Protein AF-A0A7C9CGL1-F1 (afdb_monomer)

Secondary structure (DSSP, 8-state):
---SS----------SS---SSTTGGG---S--S--EEEEETTEEEEGGGS------S-HHHHTTTT-TT------PPPTTTS-S---SS-------PPP--

Foldseek 3Di:
DDDPDDDDDDDDFDDPDADDDDDPSVPDDGDDQDQDKDADDPVGIDGCNPPDDDDDPDDPCVVLVVVDPPGPRDDDDDDPVPPDPDPDPPDDDDDDDDDDPD

Mean predicted aligned error: 6.07 Å

Solvent-accessible surface area (backbone atoms only — not comparable to full-atom values): 7786 Å² total; per-residue (Å²): 134,90,61,94,74,92,73,88,85,87,83,90,74,84,82,87,76,74,78,88,72,68,87,70,39,89,74,62,85,85,72,91,85,62,86,41,71,49,72,86,48,97,87,41,66,47,71,55,64,81,54,94,81,85,87,79,87,80,53,73,56,61,80,51,37,67,86,44,94,85,50,90,55,93,69,92,77,77,58,76,90,70,55,66,95,61,94,62,82,96,70,88,86,86,86,86,81,80,84,80,94,125

Sequence (102 aa):
NLQPGTNEIALLSIAVGLPNVGGHFEAWNTGILGPVVLHGLDQGKQDLSWERWTYQVGLKGESMNLASPNGISMVEWMDSKLVVQKQQPLMWHKAYFDAPEG

Structure (mmCIF, N/CA/C/O backbone):
data_AF-A0A7C9CGL1-F1
#
_entry.id   AF-A0A7C9CGL1-F1
#
loop_
_atom_site.group_PDB
_atom_site.id
_atom_site.type_symbol
_atom_site.label_atom_id
_atom_site.label_alt_id
_atom_site.label_comp_id
_atom_site.label_asym_id
_atom_site.label_entity_id
_atom_site.label_seq_id
_atom_site.pdbx_PDB_ins_code
_atom_site.Cartn_x
_atom_site.Cartn_y
_atom_site.Cartn_z
_atom_site.occupancy
_atom_site.B_iso_or_equiv
_atom_site.auth_seq_id
_atom_site.auth_comp_id
_atom_site.auth_asym_id
_atom_site.auth_atom_id
_atom_site.pdbx_PDB_model_num
ATOM 1 N N . ASN A 1 1 ? 2.482 -1.340 18.454 1.00 80.06 1 ASN A N 1
ATOM 2 C CA . ASN A 1 1 ? 1.708 -1.086 19.688 1.00 80.06 1 ASN A CA 1
ATOM 3 C C . ASN A 1 1 ? 1.087 0.284 19.617 1.00 80.06 1 ASN A C 1
ATOM 5 O O . ASN A 1 1 ? 1.778 1.211 19.211 1.00 80.06 1 ASN A O 1
ATOM 9 N N . LEU A 1 2 ? -0.189 0.379 19.987 1.00 91.75 2 LEU A N 1
ATOM 10 C CA . LEU A 1 2 ? -0.880 1.654 20.150 1.00 91.75 2 LEU A CA 1
ATOM 11 C C . LEU A 1 2 ? -0.361 2.361 21.407 1.00 91.75 2 LEU A C 1
ATOM 13 O O . LEU A 1 2 ? 0.048 1.700 22.362 1.00 91.75 2 LEU A O 1
ATOM 17 N N . GLN A 1 3 ? -0.351 3.688 21.381 1.00 94.06 3 GLN A N 1
ATOM 18 C CA . GLN A 1 3 ? 0.086 4.547 22.483 1.00 94.06 3 GLN A CA 1
ATOM 19 C C . GLN A 1 3 ? -1.090 5.365 23.030 1.00 94.06 3 GLN A C 1
ATOM 21 O O . GLN A 1 3 ? -2.084 5.542 22.321 1.00 94.06 3 GLN A O 1
ATOM 26 N N . PRO A 1 4 ? -1.002 5.894 24.264 1.00 93.62 4 PRO A N 1
ATOM 27 C CA . PRO A 1 4 ? -1.992 6.839 24.766 1.00 93.62 4 PRO A CA 1
ATOM 28 C C . PRO A 1 4 ? -2.150 8.046 23.827 1.00 93.62 4 PRO A C 1
ATOM 30 O O . PRO A 1 4 ? -1.160 8.660 23.430 1.00 93.62 4 PRO A O 1
ATOM 33 N N . GLY A 1 5 ? -3.396 8.397 23.499 1.00 94.25 5 GLY A N 1
ATOM 34 C CA . GLY A 1 5 ? -3.732 9.502 22.595 1.00 94.25 5 GLY A CA 1
ATOM 35 C C . GLY A 1 5 ? -4.093 9.053 21.175 1.00 94.25 5 GLY A C 1
ATOM 36 O O . GLY A 1 5 ? -4.578 7.942 20.956 1.00 94.25 5 GLY A O 1
ATOM 37 N N . THR A 1 6 ? -3.901 9.947 20.205 1.00 94.69 6 THR A N 1
ATOM 38 C CA . THR A 1 6 ? -4.234 9.692 18.796 1.00 94.69 6 THR A CA 1
ATOM 39 C C . THR A 1 6 ? -3.212 8.754 18.163 1.00 94.69 6 THR A C 1
ATOM 41 O O . THR A 1 6 ? -2.015 9.031 18.182 1.00 94.69 6 THR A O 1
ATOM 44 N N . ASN A 1 7 ? -3.696 7.670 17.557 1.00 94.69 7 ASN A N 1
ATOM 45 C CA . ASN A 1 7 ? -2.881 6.736 16.788 1.00 94.69 7 ASN A CA 1
ATOM 46 C C . ASN A 1 7 ? -3.273 6.817 15.313 1.00 94.69 7 ASN A C 1
ATOM 48 O O . ASN A 1 7 ? -4.458 6.853 14.987 1.00 94.69 7 ASN A O 1
ATOM 52 N N . GLU A 1 8 ? -2.281 6.809 14.429 1.00 95.44 8 GLU A N 1
ATOM 53 C CA . GLU A 1 8 ? -2.498 6.718 12.989 1.00 95.44 8 GLU A CA 1
ATOM 54 C C . GLU A 1 8 ? -2.378 5.256 12.550 1.00 95.44 8 GLU A C 1
ATOM 56 O O . GLU A 1 8 ? -1.372 4.595 12.814 1.00 95.44 8 GLU A O 1
ATOM 61 N N . ILE A 1 9 ? -3.420 4.744 11.894 1.00 95.19 9 ILE A N 1
ATOM 62 C CA . ILE A 1 9 ? -3.436 3.403 11.310 1.00 95.19 9 ILE A CA 1
ATOM 63 C C . ILE A 1 9 ? -3.480 3.572 9.795 1.00 95.19 9 ILE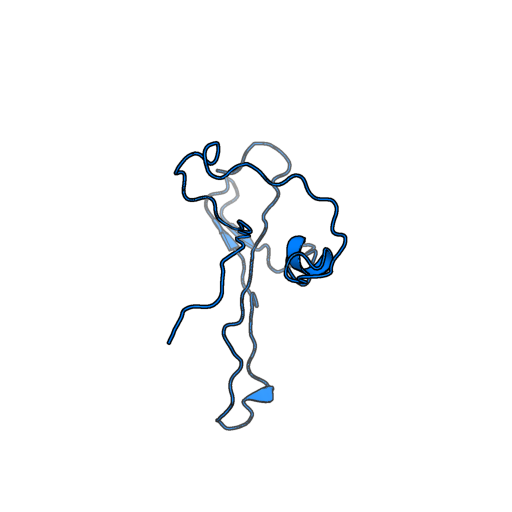 A C 1
ATOM 65 O O . ILE A 1 9 ? -4.490 4.001 9.243 1.00 95.19 9 ILE A O 1
ATOM 69 N N . ALA A 1 10 ? -2.385 3.218 9.129 1.00 95.94 10 ALA A N 1
ATOM 70 C CA . ALA A 1 10 ? -2.296 3.205 7.677 1.00 95.94 10 ALA A CA 1
ATOM 71 C C . ALA A 1 10 ? -2.358 1.762 7.167 1.00 95.94 10 ALA A C 1
ATOM 73 O O . ALA A 1 10 ? -1.604 0.901 7.624 1.00 95.94 10 ALA A O 1
ATOM 74 N N . LEU A 1 11 ? -3.246 1.501 6.207 1.00 96.81 11 LEU A N 1
ATOM 75 C CA . LEU A 1 11 ? -3.385 0.201 5.559 1.00 96.81 11 LEU A CA 1
ATOM 76 C C . LEU A 1 11 ? -3.034 0.343 4.077 1.00 96.81 11 LEU A C 1
ATOM 78 O O . LEU A 1 11 ? -3.647 1.133 3.362 1.00 96.81 11 LEU A O 1
ATOM 82 N N . LEU A 1 12 ? -2.054 -0.433 3.614 1.00 97.25 12 LEU A N 1
ATOM 83 C CA . LEU A 1 12 ? -1.687 -0.493 2.202 1.00 97.25 12 LEU A CA 1
ATOM 84 C C . LEU A 1 12 ? -2.372 -1.694 1.547 1.00 97.25 12 LEU A C 1
ATOM 86 O O . LEU A 1 12 ? -2.031 -2.840 1.832 1.00 97.25 12 LEU A O 1
ATOM 90 N N . SER A 1 13 ? -3.322 -1.419 0.656 1.00 97.25 13 SER A N 1
ATOM 91 C CA . SER A 1 13 ? -3.988 -2.428 -0.168 1.00 97.25 13 SER A CA 1
ATOM 92 C C . SER A 1 13 ? -3.366 -2.472 -1.561 1.00 97.25 13 SER A C 1
ATOM 94 O O . SER A 1 13 ? -3.203 -1.430 -2.192 1.00 97.25 13 SER A O 1
ATOM 96 N N . ILE A 1 14 ? -3.057 -3.671 -2.059 1.00 96.50 14 ILE A N 1
ATOM 97 C CA . ILE A 1 14 ? -2.381 -3.883 -3.347 1.00 96.50 14 ILE A CA 1
ATOM 98 C C . ILE A 1 14 ? -3.215 -4.837 -4.206 1.00 96.50 14 ILE A C 1
ATOM 100 O O . ILE A 1 14 ? -3.687 -5.859 -3.713 1.00 96.50 14 ILE A O 1
ATOM 104 N N . ALA A 1 15 ? -3.358 -4.518 -5.493 1.00 95.44 15 ALA A N 1
ATOM 105 C CA . ALA A 1 15 ? -3.888 -5.426 -6.507 1.00 95.44 15 ALA A CA 1
ATOM 106 C C . ALA A 1 15 ? -2.728 -5.996 -7.338 1.00 95.44 15 ALA A C 1
ATOM 108 O O . ALA A 1 15 ? -1.883 -5.241 -7.817 1.00 95.44 15 ALA A O 1
ATOM 109 N N . VAL A 1 16 ? -2.688 -7.316 -7.527 1.00 95.44 16 VAL A N 1
ATOM 110 C CA . VAL A 1 16 ? -1.683 -7.994 -8.364 1.00 95.44 16 VAL A CA 1
ATOM 111 C C . VAL A 1 16 ? -2.393 -8.576 -9.580 1.00 95.44 16 VAL A C 1
ATOM 113 O O . VAL A 1 16 ? -2.765 -9.746 -9.607 1.00 95.44 16 VAL A O 1
ATOM 116 N N . GLY A 1 17 ? -2.634 -7.712 -10.566 1.00 94.62 17 GLY A N 1
ATOM 117 C CA . GLY A 1 17 ? -3.571 -8.001 -11.649 1.00 94.62 17 GLY A CA 1
ATOM 118 C C . GLY A 1 17 ? -5.033 -7.933 -11.190 1.00 94.62 17 GLY A C 1
ATOM 119 O O . GLY A 1 17 ? -5.331 -7.830 -10.000 1.00 94.62 17 GLY A O 1
ATOM 120 N N . LEU A 1 18 ? -5.945 -7.960 -12.160 1.00 95.75 18 LEU A N 1
ATOM 121 C CA . LEU A 1 18 ? -7.391 -8.010 -11.936 1.00 95.75 18 LEU A CA 1
ATOM 122 C C . LEU A 1 18 ? -7.963 -9.301 -12.544 1.00 95.75 18 LEU A C 1
ATOM 124 O O . LEU A 1 18 ? -7.369 -9.830 -13.490 1.00 95.75 18 LEU A O 1
ATOM 128 N N . PRO A 1 19 ? -9.102 -9.808 -12.035 1.00 95.00 19 PRO A N 1
ATOM 129 C CA . PRO A 1 19 ? -9.797 -10.943 -12.635 1.00 95.00 19 PRO A CA 1
ATOM 130 C C . PRO A 1 19 ? -10.078 -10.720 -14.127 1.00 95.00 19 PRO A C 1
ATOM 132 O O . PRO A 1 19 ? -10.457 -9.625 -14.535 1.00 95.00 19 PRO A O 1
ATOM 135 N N . ASN A 1 20 ? -9.902 -11.765 -14.937 1.00 96.44 20 ASN A N 1
ATOM 136 C CA . ASN A 1 20 ? -10.091 -11.716 -16.392 1.00 96.44 20 ASN A CA 1
ATOM 137 C C . ASN A 1 20 ? -10.998 -12.833 -16.943 1.00 96.44 20 ASN A C 1
ATOM 139 O O . ASN A 1 20 ? -11.150 -12.955 -18.158 1.00 96.44 20 ASN A O 1
ATOM 143 N N . VAL A 1 21 ? -11.582 -13.666 -16.076 1.00 96.81 21 VAL A N 1
ATOM 144 C CA . VAL A 1 21 ? -12.473 -14.771 -16.452 1.00 96.81 21 VAL A CA 1
ATOM 145 C C . VAL A 1 21 ? -13.473 -15.063 -15.329 1.00 96.81 21 VAL A C 1
ATOM 147 O O . VAL A 1 21 ? -13.126 -14.985 -14.153 1.00 96.81 21 VAL A O 1
ATOM 150 N N . GLY A 1 22 ? -14.710 -15.415 -15.693 1.00 96.56 22 GLY A N 1
ATOM 151 C CA . GLY A 1 22 ? -15.805 -15.724 -14.763 1.00 96.56 22 GLY A CA 1
ATOM 152 C C . GLY A 1 22 ? -17.108 -15.003 -15.121 1.00 96.56 22 GLY A C 1
ATOM 153 O O . GLY A 1 22 ? -17.114 -14.058 -15.901 1.00 96.56 22 GLY A O 1
ATOM 154 N N . GLY A 1 23 ? -18.239 -15.449 -14.573 1.00 97.19 23 GLY A N 1
ATOM 155 C CA . GLY A 1 23 ? -19.486 -14.687 -14.680 1.00 97.19 23 GLY A CA 1
ATOM 156 C C . GLY A 1 23 ? -19.398 -13.426 -13.822 1.00 97.19 23 GLY A C 1
ATOM 157 O O . GLY A 1 23 ? -19.118 -13.530 -12.629 1.00 97.19 23 GLY A O 1
ATOM 158 N N . HIS A 1 24 ? -19.637 -12.261 -14.421 1.00 96.38 24 HIS A N 1
ATOM 159 C CA . HIS A 1 24 ? -19.606 -10.963 -13.740 1.00 96.38 24 HIS A CA 1
ATOM 160 C C . HIS A 1 24 ? -18.295 -10.655 -12.991 1.00 96.38 24 HIS A C 1
ATOM 162 O O . HIS A 1 24 ? -18.319 -10.081 -11.899 1.00 96.38 24 HIS A O 1
ATOM 168 N N . PHE A 1 25 ? -17.141 -11.061 -13.539 1.00 96.25 25 PHE A N 1
ATOM 169 C CA . PHE A 1 25 ? -15.842 -10.842 -12.887 1.00 96.25 25 PHE A CA 1
ATOM 170 C C . PHE A 1 25 ? -15.511 -9.348 -12.712 1.00 96.25 25 PHE A C 1
ATOM 172 O O . PHE A 1 25 ? -14.746 -8.987 -11.822 1.00 96.25 25 PHE A O 1
ATOM 179 N N . GLU A 1 26 ? -16.121 -8.471 -13.512 1.00 95.19 26 GLU A N 1
ATOM 180 C CA . GLU A 1 26 ? -16.034 -7.014 -13.400 1.00 95.19 26 GLU A CA 1
ATOM 181 C C . GLU A 1 26 ? -16.615 -6.458 -12.090 1.00 95.19 26 GLU A C 1
ATOM 183 O O . GLU A 1 26 ? -16.261 -5.354 -11.684 1.00 95.19 26 GLU A O 1
ATOM 188 N N . ALA A 1 27 ? -17.497 -7.210 -11.423 1.00 96.12 27 ALA A N 1
ATOM 189 C CA . ALA A 1 27 ? -18.139 -6.809 -10.172 1.00 96.12 27 ALA A CA 1
ATOM 190 C C . ALA A 1 27 ? -17.392 -7.307 -8.923 1.00 96.12 27 ALA A C 1
ATOM 192 O O . ALA A 1 27 ? -17.837 -7.077 -7.796 1.00 96.12 27 ALA A O 1
ATOM 193 N N . TRP A 1 28 ? -16.288 -8.038 -9.092 1.00 96.25 28 TRP A N 1
ATOM 194 C CA . TRP A 1 28 ? -15.546 -8.590 -7.966 1.00 96.25 28 TRP A CA 1
ATOM 195 C C . TRP A 1 28 ? -14.712 -7.504 -7.294 1.00 96.25 28 TRP A C 1
ATOM 197 O O . TRP A 1 28 ? -13.925 -6.798 -7.922 1.00 96.25 28 TRP A O 1
ATOM 207 N N . ASN A 1 29 ? -14.881 -7.379 -5.983 1.00 95.50 29 ASN A N 1
ATOM 208 C CA . ASN A 1 29 ? -14.249 -6.319 -5.215 1.00 95.50 29 ASN A CA 1
ATOM 209 C C . ASN A 1 29 ? -12.765 -6.607 -4.946 1.00 95.50 29 ASN A C 1
ATOM 211 O O . ASN A 1 29 ? -12.373 -7.746 -4.698 1.00 95.50 29 ASN A O 1
ATOM 215 N N . THR A 1 30 ? -11.953 -5.550 -4.911 1.00 95.62 30 THR A N 1
ATOM 216 C CA . THR A 1 30 ? -10.553 -5.595 -4.466 1.00 95.62 30 THR A CA 1
ATOM 217 C C . THR A 1 30 ? -10.326 -4.542 -3.391 1.00 95.62 30 THR A C 1
ATOM 219 O O . THR A 1 30 ? -10.758 -3.400 -3.532 1.00 95.62 30 THR A O 1
ATOM 222 N N . GLY A 1 31 ? -9.622 -4.921 -2.328 1.00 96.12 31 GLY A N 1
ATOM 223 C CA . GLY A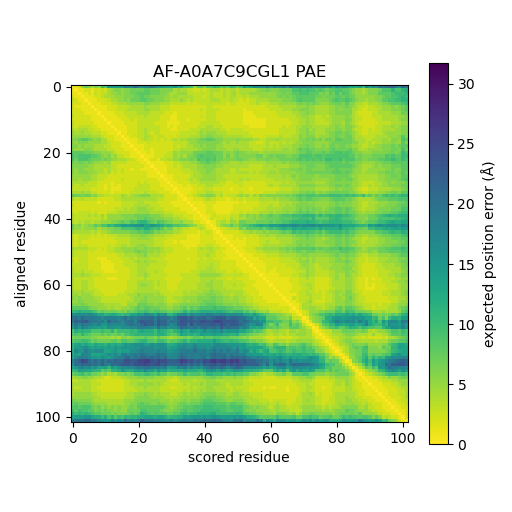 1 31 ? -9.193 -4.019 -1.265 1.00 96.12 31 GLY A CA 1
ATOM 224 C C . GLY A 1 31 ? -9.831 -4.294 0.089 1.00 96.12 31 GLY A C 1
ATOM 225 O O . GLY A 1 31 ? -10.224 -5.419 0.391 1.00 96.12 31 GLY A O 1
ATOM 226 N N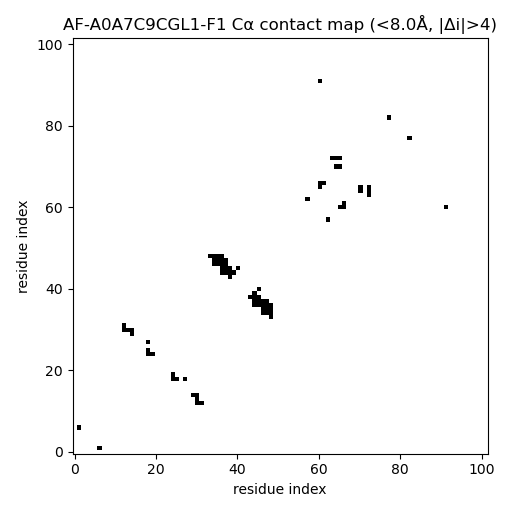 . ILE A 1 32 ? -9.873 -3.268 0.936 1.00 96.94 32 ILE A N 1
ATOM 227 C CA . ILE A 1 32 ? -10.298 -3.378 2.335 1.00 96.94 32 ILE A CA 1
ATOM 228 C C . ILE A 1 32 ? -11.785 -3.041 2.414 1.00 96.94 32 ILE A C 1
ATOM 230 O O . ILE A 1 32 ? -12.165 -1.878 2.475 1.00 96.94 32 ILE A O 1
ATOM 234 N N . LEU A 1 33 ? -12.622 -4.077 2.387 1.00 95.56 33 LEU A N 1
ATOM 235 C CA . LEU A 1 33 ? -14.088 -3.951 2.361 1.00 95.56 33 LEU A CA 1
ATOM 236 C C . LEU A 1 33 ? -14.727 -4.018 3.752 1.00 95.56 33 LEU A C 1
ATOM 238 O O . LEU A 1 33 ? -15.927 -3.805 3.903 1.00 95.56 33 LEU A O 1
ATOM 242 N N . GLY A 1 34 ? -13.917 -4.327 4.761 1.00 93.88 34 GLY A N 1
ATOM 243 C CA . GLY A 1 34 ? -14.363 -4.522 6.127 1.00 93.88 34 GLY A CA 1
ATOM 244 C C . GLY A 1 34 ? -14.992 -5.901 6.399 1.00 93.88 34 GLY A C 1
ATOM 245 O O . GLY A 1 34 ? -15.123 -6.731 5.497 1.00 93.88 34 GLY A O 1
ATOM 246 N N . PRO A 1 35 ? -15.351 -6.158 7.669 1.00 96.31 35 PRO A N 1
ATOM 247 C CA . PRO A 1 35 ? -15.198 -5.229 8.788 1.00 96.31 35 PRO A CA 1
ATOM 248 C C . PRO A 1 35 ? -13.730 -5.065 9.229 1.00 96.31 35 PRO A C 1
ATOM 250 O O . PRO A 1 35 ? -12.933 -5.997 9.132 1.00 96.31 35 PRO A O 1
ATOM 253 N N . VAL A 1 36 ? -13.368 -3.880 9.722 1.00 97.25 36 VAL A N 1
ATOM 254 C CA . VAL A 1 36 ? -12.060 -3.582 10.326 1.00 97.25 36 VAL A CA 1
ATOM 255 C C . VAL A 1 36 ? -12.261 -3.400 11.825 1.00 97.25 36 VAL A C 1
ATOM 257 O O . VAL A 1 36 ? -12.783 -2.382 12.259 1.00 97.25 36 VAL A O 1
ATOM 260 N N . VAL A 1 37 ? -11.859 -4.385 12.629 1.00 96.62 37 VAL A N 1
ATOM 261 C CA . VAL A 1 37 ? -12.148 -4.409 14.071 1.00 96.62 37 VAL A CA 1
ATOM 262 C C . VAL A 1 37 ? -10.858 -4.415 14.883 1.00 96.62 37 VAL A C 1
ATOM 264 O O . VAL A 1 37 ? -9.981 -5.251 14.675 1.00 96.62 37 VAL A O 1
ATOM 267 N N . LEU A 1 38 ? -10.765 -3.501 15.845 1.00 94.88 38 LEU A N 1
ATOM 268 C CA . LEU A 1 38 ? -9.706 -3.446 16.842 1.00 94.88 38 LEU A CA 1
ATOM 269 C C . LEU A 1 38 ? -10.147 -4.189 18.108 1.00 94.88 38 LEU A C 1
ATOM 271 O O . LEU A 1 38 ? -11.216 -3.926 18.655 1.00 94.88 38 LEU A O 1
ATOM 275 N N . HIS A 1 39 ? -9.317 -5.115 18.581 1.00 94.12 39 HIS A N 1
ATOM 276 C CA . HIS A 1 39 ? -9.567 -5.923 19.776 1.00 94.12 39 HIS A CA 1
ATOM 277 C C . HIS A 1 39 ? -8.589 -5.573 20.903 1.00 94.12 39 HIS A C 1
ATOM 279 O O . HIS A 1 39 ? -7.495 -5.075 20.643 1.00 94.12 39 HIS A O 1
ATOM 285 N N . GLY A 1 40 ? -8.957 -5.905 22.145 1.00 91.75 40 GLY A N 1
ATOM 286 C CA . GLY A 1 40 ? -8.070 -5.774 23.307 1.00 91.75 40 GLY A CA 1
ATOM 287 C C . GLY A 1 40 ? -8.037 -4.372 23.913 1.00 91.75 40 GLY A C 1
ATOM 288 O O . GLY A 1 40 ? -7.056 -4.014 24.557 1.00 91.75 40 GLY A O 1
ATOM 289 N N . LEU A 1 41 ? -9.090 -3.583 23.692 1.00 91.25 41 LEU A N 1
ATOM 290 C CA . LEU A 1 41 ? -9.302 -2.308 24.371 1.00 91.25 41 LEU A CA 1
ATOM 291 C C . LEU A 1 41 ? -9.980 -2.547 25.725 1.00 91.25 41 LEU A C 1
ATOM 293 O O . LEU A 1 41 ? -10.682 -3.544 25.893 1.00 91.25 41 LEU A O 1
ATOM 297 N N . ASP A 1 42 ? -9.863 -1.597 26.655 1.00 90.62 42 ASP A N 1
ATOM 298 C CA . ASP A 1 42 ? -10.547 -1.664 27.961 1.00 90.62 42 ASP A CA 1
ATOM 299 C C . ASP A 1 42 ? -12.072 -1.817 27.810 1.00 90.62 42 ASP A C 1
ATOM 301 O O . ASP A 1 42 ? -12.728 -2.506 28.588 1.00 90.62 42 ASP A O 1
ATOM 305 N N . GLN A 1 43 ? -12.638 -1.213 26.759 1.00 88.94 43 GLN A N 1
ATOM 306 C CA . GLN A 1 43 ? -14.059 -1.300 26.399 1.00 88.94 43 GLN A CA 1
ATOM 307 C C . GLN A 1 43 ? -14.392 -2.522 25.515 1.00 88.94 43 GLN A C 1
ATOM 309 O O . GLN A 1 43 ? -15.502 -2.644 25.000 1.00 88.94 43 GLN A O 1
ATOM 314 N N . GLY A 1 44 ? -13.443 -3.443 25.323 1.00 92.12 44 GLY A N 1
ATOM 315 C CA . GLY A 1 44 ? -13.592 -4.652 24.518 1.00 92.12 44 GLY A CA 1
ATOM 316 C C . GLY A 1 44 ? -13.069 -4.490 23.090 1.00 92.12 44 GLY A C 1
ATOM 317 O O . GLY A 1 44 ? -11.858 -4.521 22.853 1.00 92.12 44 GLY A O 1
ATOM 318 N N . LYS A 1 45 ? -13.987 -4.395 22.121 1.00 94.19 45 LYS A N 1
ATOM 319 C CA . LYS A 1 45 ? -13.667 -4.246 20.693 1.00 94.19 45 LYS A CA 1
ATOM 320 C C . LYS A 1 45 ? -14.238 -2.947 20.139 1.00 94.19 45 LYS A C 1
ATOM 322 O O . LYS A 1 45 ? -15.312 -2.526 20.557 1.00 94.19 45 LYS A O 1
ATOM 327 N N . GLN A 1 46 ? -13.565 -2.381 19.150 1.00 94.19 46 GLN A N 1
ATOM 328 C CA . GLN A 1 46 ? -14.030 -1.219 18.405 1.00 94.19 46 GLN A CA 1
ATOM 329 C C . GLN A 1 46 ? -14.076 -1.557 16.918 1.00 94.19 46 GLN A C 1
ATOM 331 O O . GLN A 1 46 ? -13.103 -2.061 16.365 1.00 94.19 46 GLN A O 1
ATOM 336 N N . ASP A 1 47 ? -15.212 -1.301 16.276 1.00 95.81 47 ASP A N 1
ATOM 337 C CA . ASP A 1 47 ? -15.364 -1.460 14.831 1.00 95.81 47 ASP A CA 1
ATOM 338 C C . ASP A 1 47 ? -15.015 -0.139 14.135 1.00 95.81 47 ASP A C 1
ATOM 340 O O . ASP A 1 47 ? -15.727 0.851 14.273 1.0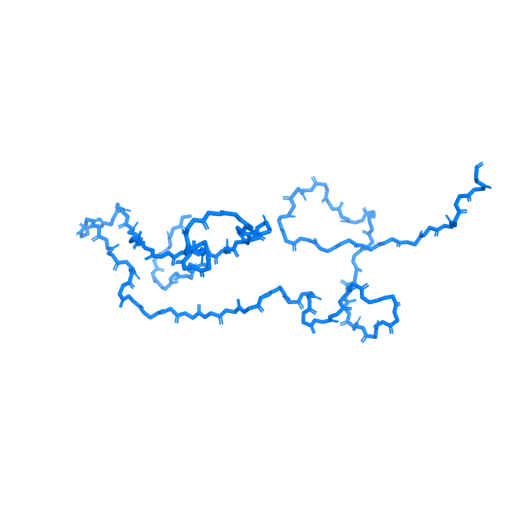0 95.81 47 ASP A O 1
ATOM 344 N N . LEU A 1 48 ? -13.899 -0.133 13.409 1.00 96.19 48 LEU A N 1
ATOM 345 C CA . LEU A 1 48 ? -13.373 1.017 12.676 1.00 96.19 48 LEU A CA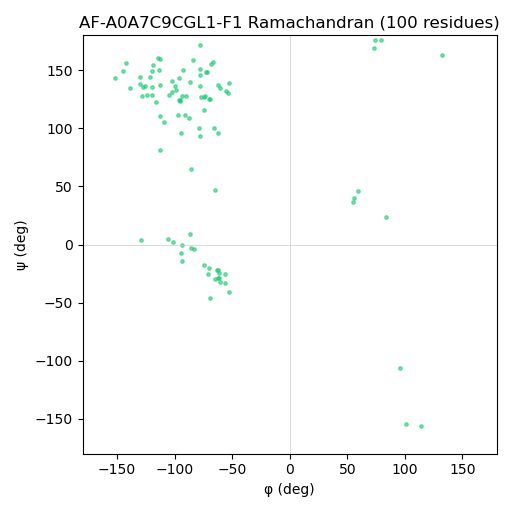 1
ATOM 346 C C . LEU A 1 48 ? -13.982 1.145 11.271 1.00 96.19 48 LEU A C 1
ATOM 348 O O . LEU A 1 48 ? -13.686 2.101 10.556 1.00 96.19 48 LEU A O 1
ATOM 352 N N . SER A 1 49 ? -14.838 0.209 10.848 1.00 96.56 49 SER A N 1
ATOM 353 C CA . SER A 1 49 ? -15.446 0.224 9.506 1.00 96.56 49 SER A CA 1
ATOM 354 C C . SER A 1 49 ? -16.305 1.466 9.259 1.00 96.56 49 SER A C 1
ATOM 356 O O . SER A 1 49 ? -16.432 1.909 8.122 1.00 96.56 49 SER A O 1
ATOM 358 N N . TRP A 1 50 ? -16.875 2.029 10.326 1.00 93.75 50 TRP A N 1
ATOM 359 C CA . TRP A 1 50 ? -17.785 3.179 10.285 1.00 93.75 50 TRP A CA 1
ATOM 360 C C . TRP A 1 50 ? -17.120 4.502 10.671 1.00 93.75 50 TRP A C 1
ATOM 362 O O . TRP A 1 50 ? -17.781 5.539 10.714 1.00 93.75 50 TRP A O 1
ATOM 372 N N . GLU A 1 51 ? -15.821 4.473 10.957 1.00 94.62 51 GLU A N 1
ATOM 373 C CA . GLU A 1 51 ? -15.046 5.669 11.262 1.00 94.62 51 GLU A CA 1
ATOM 374 C C . GLU A 1 51 ? -14.694 6.446 9.987 1.00 94.62 51 GLU A C 1
ATOM 376 O O . GLU A 1 51 ? -14.906 5.997 8.858 1.00 94.62 51 GLU A O 1
ATOM 381 N N . ARG A 1 52 ? -14.141 7.651 10.147 1.00 96.12 52 ARG A N 1
ATOM 382 C CA . ARG A 1 52 ? -13.705 8.454 9.000 1.00 96.12 52 ARG A CA 1
ATOM 383 C C . ARG A 1 52 ? -12.417 7.890 8.396 1.00 96.12 52 ARG A C 1
ATOM 385 O O . ARG A 1 52 ? -11.356 7.986 9.008 1.00 96.12 52 ARG A O 1
ATOM 392 N N . TRP A 1 53 ? -12.503 7.432 7.151 1.00 97.31 53 TRP A N 1
ATOM 393 C CA . TRP A 1 53 ? -11.360 6.986 6.352 1.00 97.31 53 TRP A CA 1
ATOM 394 C C . TRP A 1 53 ? -10.835 8.086 5.429 1.00 97.31 53 TRP A C 1
ATOM 396 O O . TRP A 1 53 ? -11.601 8.859 4.851 1.00 97.31 53 TRP A O 1
ATOM 406 N N . THR A 1 54 ? -9.517 8.129 5.266 1.00 97.56 54 THR A N 1
ATOM 407 C CA . THR A 1 54 ? -8.831 8.918 4.239 1.00 97.56 54 THR A CA 1
ATOM 408 C C . THR A 1 54 ? -8.160 7.974 3.247 1.00 97.56 54 THR A C 1
ATOM 410 O O . THR A 1 54 ? -7.788 6.854 3.592 1.00 97.56 54 THR A O 1
ATOM 413 N N . TYR A 1 55 ? -8.028 8.416 1.996 1.00 96.94 55 TYR A N 1
ATOM 414 C CA . TYR A 1 55 ? -7.529 7.585 0.903 1.00 96.94 55 TYR A CA 1
ATOM 415 C C . TYR A 1 55 ? -6.429 8.312 0.139 1.00 96.94 55 TYR A C 1
ATOM 417 O O . TYR A 1 55 ? -6.552 9.498 -0.167 1.00 96.94 55 TYR A O 1
ATOM 425 N N . GLN A 1 56 ? -5.380 7.570 -0.209 1.00 97.50 56 GLN A N 1
ATOM 426 C CA . GLN A 1 56 ? -4.332 8.004 -1.122 1.00 97.50 56 GLN A CA 1
ATOM 427 C C . GLN A 1 56 ? -4.155 6.932 -2.197 1.00 97.50 56 GLN A C 1
ATOM 429 O O . GLN A 1 56 ? -3.974 5.757 -1.881 1.00 97.50 56 GLN A O 1
ATOM 434 N N . VAL A 1 57 ? -4.210 7.339 -3.464 1.00 97.12 57 VAL A N 1
ATOM 435 C CA . VAL A 1 57 ? -3.961 6.448 -4.601 1.00 97.12 57 VAL A CA 1
ATOM 436 C C . VAL A 1 57 ? -2.475 6.489 -4.945 1.00 97.12 57 VAL A C 1
ATOM 438 O O . VAL A 1 57 ? -1.916 7.567 -5.143 1.00 97.12 57 VAL A O 1
ATOM 441 N N . GLY A 1 58 ? -1.860 5.311 -5.034 1.00 96.38 58 GLY A N 1
ATOM 442 C CA . GLY A 1 58 ? -0.457 5.154 -5.410 1.00 96.38 58 GLY A CA 1
ATOM 443 C C . GLY A 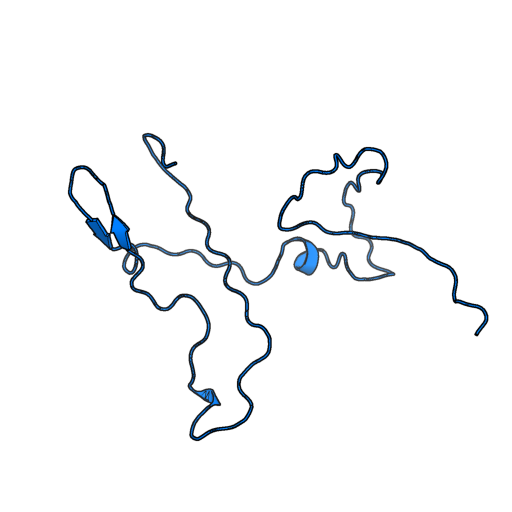1 58 ? 0.547 5.549 -4.322 1.00 96.38 58 GLY A C 1
ATOM 444 O O . GLY A 1 58 ? 0.218 6.018 -3.225 1.00 96.38 58 GLY A O 1
ATOM 445 N N . LEU A 1 59 ? 1.817 5.332 -4.640 1.00 96.31 59 LEU A N 1
ATOM 446 C CA . LEU A 1 59 ? 2.959 5.652 -3.796 1.00 96.31 59 LEU A CA 1
ATOM 447 C C . LEU A 1 59 ? 3.492 7.051 -4.118 1.00 96.31 59 LEU A C 1
ATOM 449 O O . LEU A 1 59 ? 3.485 7.502 -5.263 1.00 96.31 59 LEU A O 1
ATOM 453 N N . LYS A 1 60 ? 4.077 7.723 -3.120 1.00 93.62 60 LYS A N 1
ATOM 454 C CA . LYS A 1 60 ? 4.721 9.033 -3.317 1.00 93.62 60 LYS A CA 1
ATOM 455 C C . LYS A 1 60 ? 5.753 9.006 -4.454 1.00 93.62 60 LYS A C 1
ATOM 457 O O . LYS A 1 60 ? 5.786 9.925 -5.266 1.00 93.62 60 LYS A O 1
ATOM 462 N N . GLY A 1 61 ? 6.545 7.938 -4.564 1.00 93.00 61 GLY A N 1
ATOM 463 C CA . GLY A 1 61 ? 7.521 7.794 -5.648 1.00 93.00 61 GLY A CA 1
ATOM 464 C C . GLY A 1 61 ? 6.899 7.683 -7.047 1.00 93.00 61 GLY A C 1
ATOM 465 O O . GLY A 1 61 ? 7.491 8.173 -8.007 1.00 93.00 61 GLY A O 1
ATOM 466 N N . GLU A 1 62 ? 5.683 7.140 -7.165 1.00 93.88 62 GLU A N 1
ATOM 467 C CA . GLU A 1 62 ? 4.932 7.125 -8.428 1.00 93.88 62 GLU A CA 1
ATOM 468 C C . GLU A 1 62 ? 4.475 8.539 -8.795 1.00 93.88 62 GLU A C 1
ATOM 470 O O . GLU A 1 62 ? 4.717 8.987 -9.911 1.00 93.88 62 GLU A O 1
ATOM 475 N N . SER A 1 63 ? 3.917 9.294 -7.837 1.00 92.31 63 SER A N 1
ATOM 476 C CA . SER A 1 63 ? 3.526 10.698 -8.067 1.00 92.31 63 SER A CA 1
ATOM 477 C C . SER A 1 63 ? 4.708 11.609 -8.422 1.00 92.31 63 SER A C 1
ATOM 479 O O . SER A 1 63 ? 4.550 12.580 -9.157 1.00 92.31 63 SER A O 1
ATOM 481 N N . MET A 1 64 ? 5.906 11.278 -7.930 1.00 92.06 64 MET A N 1
ATOM 482 C CA . MET A 1 64 ? 7.156 11.970 -8.254 1.00 92.06 64 MET A CA 1
ATOM 483 C C . MET A 1 64 ? 7.786 11.484 -9.565 1.00 92.06 64 MET A C 1
ATOM 485 O O . MET A 1 64 ? 8.810 12.024 -9.977 1.00 92.06 64 MET A O 1
ATOM 489 N N . ASN A 1 65 ? 7.198 10.474 -10.210 1.00 91.25 65 ASN A N 1
ATOM 490 C CA . ASN A 1 65 ? 7.692 9.865 -11.437 1.00 91.25 65 ASN A CA 1
ATOM 491 C C . ASN A 1 65 ? 9.146 9.356 -11.321 1.00 91.25 65 ASN A C 1
ATOM 493 O O . ASN A 1 65 ? 9.935 9.497 -12.257 1.00 91.25 65 ASN A O 1
ATOM 497 N N . LEU A 1 66 ? 9.510 8.756 -10.173 1.00 91.81 66 LEU A N 1
ATOM 498 C CA . LEU A 1 66 ? 10.882 8.286 -9.896 1.00 91.81 66 LEU A CA 1
ATOM 499 C C . LEU A 1 66 ? 11.368 7.210 -10.882 1.00 91.81 66 LEU A C 1
ATOM 501 O O . LEU A 1 66 ? 12.573 7.051 -11.073 1.00 91.81 66 LEU A O 1
ATOM 505 N N . ALA A 1 67 ? 10.440 6.475 -11.500 1.00 90.44 67 ALA A N 1
ATOM 506 C CA . ALA A 1 67 ? 10.740 5.455 -12.501 1.00 90.44 67 ALA A CA 1
ATOM 507 C C . ALA A 1 67 ? 11.137 6.041 -13.867 1.00 90.44 67 ALA A C 1
ATOM 509 O O . ALA A 1 67 ? 11.710 5.328 -14.689 1.00 90.44 67 ALA A O 1
ATOM 510 N N . SER A 1 68 ? 10.838 7.317 -14.136 1.00 89.94 68 SER A N 1
ATOM 511 C CA . SER A 1 68 ? 11.161 7.931 -15.422 1.00 89.94 68 SER A CA 1
ATOM 512 C C . SER A 1 68 ? 12.675 8.110 -15.580 1.00 89.94 68 SER A C 1
ATOM 514 O O . SER A 1 68 ? 13.295 8.797 -14.762 1.00 89.94 68 SER A O 1
ATOM 516 N N . PRO A 1 69 ? 13.286 7.583 -16.658 1.00 82.31 69 PRO A N 1
ATOM 517 C CA . PRO A 1 69 ? 14.710 7.784 -16.931 1.00 82.31 69 PRO A CA 1
ATOM 518 C C . PRO A 1 69 ? 15.075 9.263 -17.105 1.00 82.31 69 PRO A C 1
ATOM 520 O O . PRO A 1 69 ? 16.165 9.684 -16.724 1.00 82.31 69 PRO A O 1
ATOM 523 N N . ASN A 1 70 ? 14.128 10.042 -17.639 1.00 80.06 70 ASN A N 1
ATOM 524 C CA . ASN A 1 70 ? 14.294 11.450 -18.001 1.00 80.06 70 ASN A CA 1
ATOM 525 C C . ASN A 1 70 ? 13.592 12.399 -17.011 1.00 80.06 70 ASN A C 1
ATOM 527 O O . ASN A 1 70 ? 13.507 13.601 -17.257 1.00 80.06 70 ASN A O 1
ATOM 531 N N . GLY A 1 71 ? 13.025 11.871 -15.921 1.00 72.38 71 GLY A N 1
ATOM 532 C CA . GLY A 1 71 ? 12.305 12.660 -14.927 1.00 72.38 71 GLY A CA 1
ATOM 533 C C . GLY A 1 71 ? 13.256 13.484 -14.061 1.00 72.38 71 GLY A C 1
ATOM 534 O O . GLY A 1 71 ? 14.179 12.944 -13.454 1.00 72.38 71 GLY A O 1
ATOM 535 N N . ILE A 1 72 ? 13.002 14.789 -13.951 1.00 64.31 72 ILE A N 1
ATOM 536 C CA . ILE A 1 72 ? 13.714 15.681 -13.024 1.00 64.31 72 ILE A CA 1
ATOM 537 C C . ILE A 1 72 ? 13.012 15.614 -11.661 1.00 64.31 72 ILE A C 1
ATOM 539 O O . ILE A 1 72 ? 12.382 16.567 -11.209 1.00 64.31 72 ILE A O 1
ATOM 543 N N . SER A 1 73 ? 13.048 14.451 -11.013 1.00 69.94 73 SER A N 1
ATOM 544 C CA . SER A 1 73 ? 12.564 14.319 -9.639 1.00 69.94 73 SER A CA 1
ATOM 545 C C . SER 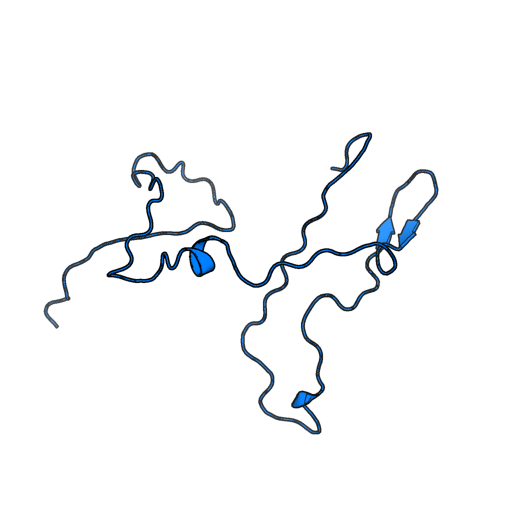A 1 73 ? 13.704 14.655 -8.677 1.00 69.94 73 SER A C 1
ATOM 547 O O . SER A 1 73 ? 14.659 13.884 -8.550 1.00 69.94 73 SER A O 1
ATOM 549 N N . MET A 1 74 ? 13.622 15.801 -8.002 1.00 73.12 74 MET A N 1
ATOM 550 C CA . MET A 1 74 ? 14.601 16.194 -6.987 1.00 73.12 74 MET A CA 1
ATOM 551 C C . MET A 1 74 ? 14.307 15.426 -5.690 1.00 73.12 74 MET A C 1
ATOM 553 O O . MET A 1 74 ? 13.448 15.818 -4.903 1.00 73.12 74 MET A O 1
ATOM 557 N N . VAL A 1 75 ? 14.972 14.283 -5.510 1.00 86.19 75 VAL A N 1
ATOM 558 C CA . VAL A 1 75 ? 14.926 13.483 -4.279 1.00 86.19 75 VAL A CA 1
ATOM 559 C C . VAL A 1 75 ? 16.350 13.152 -3.844 1.00 86.19 75 VAL A C 1
ATOM 561 O O . VAL A 1 75 ? 17.228 12.932 -4.681 1.00 86.19 75 VAL A O 1
ATOM 564 N N . GLU A 1 76 ? 16.581 13.129 -2.537 1.00 87.25 76 GLU A N 1
ATOM 565 C CA . GLU A 1 76 ? 17.876 12.775 -1.963 1.00 87.25 76 GLU A CA 1
ATOM 566 C C . GLU A 1 76 ? 18.047 11.253 -1.982 1.00 87.25 76 GLU A C 1
ATOM 568 O O . GLU A 1 76 ? 17.491 10.529 -1.156 1.00 87.25 76 GLU A O 1
ATOM 573 N N . TRP A 1 77 ? 18.798 10.755 -2.963 1.00 87.50 77 TRP A N 1
ATOM 574 C CA . TRP A 1 77 ? 19.190 9.350 -3.026 1.00 87.50 77 TRP A CA 1
ATOM 575 C C . TRP A 1 77 ? 20.334 9.078 -2.047 1.00 87.50 77 TRP A C 1
ATOM 577 O O . TRP A 1 77 ? 21.302 9.834 -1.985 1.00 87.50 77 TRP A O 1
ATOM 587 N N . MET A 1 78 ? 20.250 7.972 -1.309 1.00 85.94 78 MET A N 1
ATOM 588 C CA . MET A 1 78 ? 21.345 7.504 -0.457 1.00 85.94 78 MET A CA 1
ATOM 589 C C . MET A 1 78 ? 22.310 6.625 -1.259 1.00 85.94 78 MET A C 1
ATOM 591 O O . MET A 1 78 ? 21.872 5.791 -2.054 1.00 85.94 78 MET A O 1
ATOM 595 N N . ASP A 1 79 ? 23.616 6.781 -1.024 1.00 80.94 79 ASP A N 1
ATOM 596 C CA . ASP A 1 79 ? 24.634 5.882 -1.583 1.00 80.94 79 ASP A CA 1
ATOM 597 C C . ASP A 1 79 ? 24.389 4.454 -1.073 1.00 80.94 79 ASP A C 1
ATOM 599 O O . ASP A 1 79 ? 24.163 4.239 0.121 1.00 80.94 79 ASP A O 1
ATOM 603 N N . SER A 1 80 ? 24.463 3.470 -1.971 1.00 74.12 80 SER A N 1
ATOM 604 C CA . SER A 1 80 ? 24.281 2.051 -1.656 1.00 74.12 80 SER A CA 1
ATOM 605 C C . SER A 1 80 ? 25.234 1.552 -0.564 1.00 74.12 80 SER A C 1
ATOM 607 O O . SER A 1 80 ? 24.881 0.633 0.169 1.00 74.12 80 SER A O 1
ATOM 609 N N . LYS A 1 81 ? 26.400 2.188 -0.390 1.00 73.88 81 LYS A N 1
ATOM 610 C CA . LYS A 1 81 ? 27.360 1.890 0.688 1.00 73.88 81 LYS A CA 1
ATOM 611 C C . LYS A 1 81 ? 26.876 2.322 2.075 1.00 73.88 81 LYS A C 1
ATOM 613 O O . LYS A 1 81 ? 27.327 1.770 3.074 1.00 73.88 81 LYS A O 1
ATOM 618 N N . LEU A 1 82 ? 25.996 3.322 2.135 1.00 71.88 82 LEU A N 1
ATOM 619 C CA . LEU A 1 82 ? 25.404 3.853 3.367 1.00 71.88 82 LEU A CA 1
ATOM 620 C C . LEU A 1 82 ? 24.063 3.193 3.696 1.00 71.88 82 LEU A C 1
ATOM 622 O O . LEU A 1 82 ? 23.571 3.328 4.818 1.00 71.88 82 LEU A O 1
ATOM 626 N N . VAL A 1 83 ? 23.474 2.472 2.736 1.00 69.81 83 VAL A N 1
ATOM 627 C CA . VAL A 1 83 ? 22.265 1.686 2.965 1.00 69.81 83 VAL A CA 1
ATOM 628 C C . VAL A 1 83 ? 22.613 0.559 3.931 1.00 69.81 83 VAL A C 1
ATOM 630 O O . VAL A 1 83 ? 23.182 -0.470 3.570 1.00 69.81 83 VAL A O 1
ATOM 633 N N . VAL A 1 84 ? 22.267 0.763 5.201 1.00 63.44 84 VAL A N 1
ATOM 634 C CA . VAL A 1 84 ? 22.275 -0.298 6.206 1.00 63.44 84 VAL A CA 1
ATOM 635 C C . VAL A 1 84 ? 21.432 -1.447 5.650 1.00 63.44 84 VAL A C 1
ATOM 637 O O . VAL A 1 84 ? 20.304 -1.207 5.226 1.00 63.44 84 VAL A O 1
ATOM 640 N N . GLN A 1 85 ? 21.955 -2.680 5.674 1.00 60.47 85 GLN A N 1
ATOM 641 C CA . GLN A 1 85 ? 21.272 -3.923 5.265 1.00 60.47 85 GLN A CA 1
ATOM 642 C C . GLN A 1 85 ? 20.068 -4.273 6.168 1.00 60.47 85 GLN A C 1
ATOM 644 O O . GLN A 1 85 ? 19.913 -5.393 6.647 1.00 60.47 85 GLN A O 1
ATOM 649 N N . LYS A 1 86 ? 19.206 -3.306 6.465 1.00 67.69 86 LYS A N 1
ATOM 650 C CA . LYS A 1 86 ? 17.914 -3.529 7.093 1.00 67.69 86 LYS A CA 1
ATOM 651 C C . LYS A 1 86 ? 16.889 -3.573 5.976 1.00 67.69 86 LYS A C 1
ATOM 653 O O . LYS A 1 86 ? 16.791 -2.638 5.189 1.00 67.69 86 LYS A O 1
ATOM 658 N N . GLN A 1 87 ? 16.135 -4.664 5.922 1.00 72.19 87 GLN A N 1
ATOM 659 C CA . GLN A 1 87 ? 14.982 -4.793 5.039 1.00 72.19 87 GLN A CA 1
ATOM 660 C C . GLN A 1 87 ? 13.946 -3.735 5.434 1.00 72.19 87 GLN A C 1
ATOM 662 O O . GLN A 1 87 ? 13.194 -3.914 6.391 1.00 72.19 87 GLN A O 1
ATOM 667 N N . GLN A 1 88 ? 13.964 -2.600 4.740 1.00 83.19 88 GLN A N 1
ATOM 668 C CA . GLN A 1 88 ? 12.983 -1.539 4.914 1.00 83.19 88 GLN A CA 1
ATOM 669 C C . GLN A 1 88 ? 11.879 -1.720 3.865 1.00 83.19 88 GLN A C 1
ATOM 671 O O . GLN A 1 88 ? 12.186 -1.781 2.672 1.00 83.19 88 GLN A O 1
ATOM 676 N N . PRO A 1 89 ? 10.605 -1.830 4.273 1.00 90.69 89 PRO A N 1
ATOM 677 C CA . PRO A 1 89 ? 9.499 -1.857 3.326 1.00 90.69 89 PRO A CA 1
ATOM 678 C C . PRO A 1 89 ? 9.364 -0.502 2.613 1.00 90.69 89 PRO A C 1
ATOM 680 O O . PRO A 1 89 ? 9.771 0.528 3.146 1.00 90.69 89 PRO A O 1
ATOM 683 N N . LEU A 1 90 ? 8.743 -0.504 1.427 1.00 92.31 90 LEU A N 1
ATOM 684 C CA . LEU A 1 90 ? 8.447 0.703 0.634 1.00 92.31 90 LEU A CA 1
ATOM 685 C C . LEU A 1 90 ? 9.694 1.521 0.234 1.00 92.31 90 LEU A C 1
ATOM 687 O O . LEU A 1 90 ? 9.711 2.747 0.337 1.00 92.31 90 LEU A O 1
ATOM 691 N N . MET A 1 91 ? 10.730 0.836 -0.257 1.00 89.94 91 MET A N 1
ATOM 692 C CA . MET A 1 91 ? 11.985 1.437 -0.719 1.00 89.94 91 MET A CA 1
ATOM 693 C C . MET A 1 91 ? 12.053 1.524 -2.250 1.00 89.94 91 MET A C 1
ATOM 695 O O . MET A 1 91 ? 11.658 0.597 -2.954 1.00 89.94 91 MET A O 1
ATOM 699 N N . TRP A 1 92 ? 12.596 2.633 -2.758 1.00 90.00 92 TRP A N 1
ATOM 700 C CA . TRP A 1 92 ? 12.927 2.808 -4.173 1.00 90.00 92 TRP A CA 1
ATOM 701 C C . TRP A 1 92 ? 14.416 2.561 -4.393 1.00 90.00 92 TRP A C 1
ATOM 703 O O . TRP A 1 92 ? 15.250 3.070 -3.646 1.00 90.00 92 TRP A O 1
ATOM 713 N N . HIS A 1 93 ? 14.746 1.824 -5.450 1.00 88.62 93 HIS A N 1
ATOM 714 C CA . HIS A 1 93 ? 16.120 1.575 -5.874 1.00 88.62 93 HIS A CA 1
ATOM 715 C C . HIS A 1 93 ? 16.322 2.069 -7.301 1.00 88.62 93 HIS A C 1
ATOM 717 O O . HIS A 1 93 ? 15.430 1.949 -8.141 1.00 88.62 93 HIS A O 1
ATOM 723 N N . LYS A 1 94 ? 17.512 2.600 -7.576 1.00 87.31 94 LYS A N 1
ATOM 724 C CA . LYS A 1 94 ? 17.915 3.060 -8.902 1.00 87.31 94 LYS A CA 1
ATOM 725 C C . LYS A 1 94 ? 19.357 2.647 -9.162 1.00 87.31 94 LYS A C 1
ATOM 727 O O . LYS A 1 94 ? 20.211 2.813 -8.295 1.00 87.31 94 LYS A O 1
ATOM 732 N N . ALA A 1 95 ? 19.614 2.122 -10.352 1.00 88.19 95 ALA A N 1
ATOM 733 C CA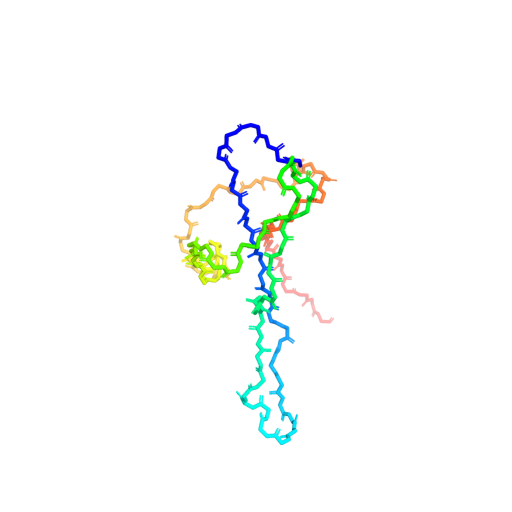 . ALA A 1 95 ? 20.942 1.757 -10.821 1.00 88.19 95 ALA A CA 1
ATOM 734 C C . ALA A 1 95 ? 21.066 2.083 -12.311 1.00 88.19 95 ALA A C 1
ATOM 736 O O . ALA A 1 95 ? 20.065 2.148 -13.025 1.00 88.19 95 ALA A O 1
ATOM 737 N N . TYR A 1 96 ? 22.301 2.273 -12.758 1.00 89.00 96 TYR A N 1
ATOM 738 C CA . TYR A 1 96 ? 22.657 2.440 -14.161 1.00 89.00 96 TYR A CA 1
ATOM 739 C C . TYR A 1 96 ? 23.606 1.305 -14.532 1.00 89.00 96 TYR A C 1
ATOM 741 O O . TYR A 1 96 ? 24.495 0.974 -13.748 1.00 89.00 96 TYR A O 1
ATOM 749 N N . PHE A 1 97 ? 23.386 0.692 -15.689 1.00 91.94 97 PHE A N 1
ATOM 750 C CA . PHE A 1 97 ? 24.191 -0.416 -16.184 1.00 91.94 97 PHE A CA 1
ATOM 751 C C . PHE A 1 97 ? 24.303 -0.331 -17.704 1.00 91.94 97 PHE A C 1
ATOM 753 O O . PHE A 1 97 ? 23.386 0.158 -18.369 1.00 91.94 97 PHE A O 1
ATOM 760 N N . ASP A 1 98 ? 25.425 -0.809 -18.231 1.00 95.75 98 ASP A N 1
ATOM 761 C CA . ASP A 1 98 ? 25.658 -0.894 -19.668 1.0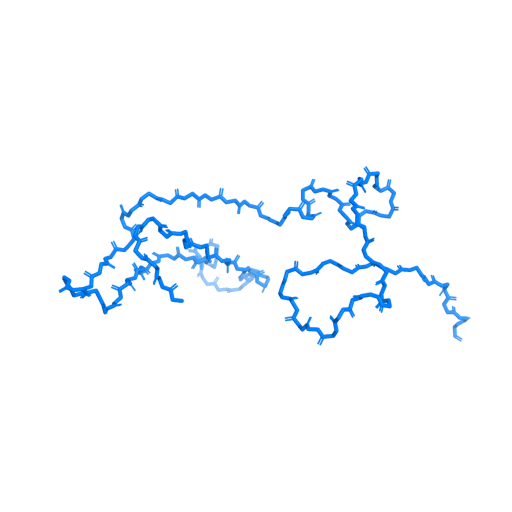0 95.75 98 ASP A CA 1
ATOM 762 C C . ASP A 1 98 ? 24.920 -2.100 -20.263 1.00 95.75 98 ASP A C 1
ATOM 764 O O . ASP A 1 98 ? 24.690 -3.109 -19.589 1.00 95.75 98 ASP A O 1
ATOM 768 N N . ALA A 1 99 ? 24.532 -1.999 -21.536 1.00 96.12 99 ALA A N 1
ATOM 769 C CA . ALA A 1 99 ? 23.902 -3.110 -22.240 1.00 96.12 99 ALA A CA 1
ATOM 770 C C . ALA A 1 99 ? 24.870 -4.314 -22.335 1.00 96.12 99 ALA A C 1
ATOM 772 O O . ALA A 1 99 ? 26.050 -4.108 -22.625 1.00 96.12 99 ALA A O 1
ATOM 773 N N . PRO A 1 100 ? 24.402 -5.558 -22.108 1.00 95.12 100 PRO A N 1
ATOM 774 C CA . PRO A 1 100 ? 25.246 -6.747 -22.231 1.00 95.12 100 PRO A CA 1
ATOM 775 C C . PRO A 1 100 ? 25.651 -7.011 -23.693 1.00 95.12 100 PRO A C 1
ATOM 777 O O . PRO A 1 100 ? 24.933 -6.623 -24.613 1.00 95.12 100 PRO A O 1
ATOM 780 N N . GLU A 1 101 ? 26.780 -7.700 -23.902 1.00 93.19 101 GLU A N 1
ATOM 781 C CA . GLU A 1 101 ? 27.375 -7.930 -25.236 1.00 93.19 101 GLU A CA 1
ATOM 782 C C . GLU A 1 101 ? 26.577 -8.894 -26.141 1.00 93.19 101 GLU A C 1
ATOM 784 O O . GLU A 1 101 ? 26.709 -8.817 -27.364 1.00 93.19 101 GLU A O 1
ATOM 789 N N . GLY A 1 102 ? 25.710 -9.734 -25.560 1.00 75.00 102 GLY A N 1
ATOM 790 C CA . GLY A 1 102 ? 24.943 -10.770 -26.269 1.00 75.00 102 GLY A CA 1
ATOM 791 C C . GLY A 1 102 ? 25.461 -12.180 -26.032 1.00 75.00 102 GLY A C 1
ATOM 792 O O . GLY A 1 102 ? 26.695 -12.370 -25.998 1.00 75.00 102 GLY A O 1
#

InterPro domains:
  IPR001944 Glycoside hydrolase, family 35 [PTHR23421] (2-94)

Organism: Opuntia streptacantha (NCBI:txid393608)

pLDDT: mean 90.27, std 8.84, range [60.47, 97.56]

Radius of gyration: 20.55 Å; Cα contacts (8 Å, |Δi|>4): 42; chains: 1; bounding box: 47×32×54 Å